Protein AF-A0A9W6YWE7-F1 (afdb_monomer)

Structure (mmCIF, N/CA/C/O backbone):
data_AF-A0A9W6YWE7-F1
#
_entry.id   AF-A0A9W6YWE7-F1
#
loop_
_atom_site.group_PDB
_atom_site.id
_atom_site.type_symbol
_atom_site.label_atom_id
_atom_site.label_alt_id
_atom_site.label_comp_id
_atom_site.label_asym_id
_atom_site.label_entity_id
_atom_site.label_seq_id
_atom_site.pdbx_PDB_ins_code
_atom_site.Cartn_x
_atom_site.Cartn_y
_atom_site.Cartn_z
_atom_site.occupancy
_atom_site.B_iso_or_equiv
_atom_site.auth_seq_id
_atom_site.auth_comp_id
_atom_site.auth_asym_id
_atom_site.auth_atom_id
_atom_site.pdbx_PDB_model_num
ATOM 1 N N . MET A 1 1 ? -13.404 4.270 1.168 1.00 91.50 1 MET A N 1
ATOM 2 C CA . MET A 1 1 ? -12.870 4.336 -0.218 1.00 91.50 1 MET A CA 1
ATOM 3 C C . MET A 1 1 ? -12.360 2.959 -0.625 1.00 91.50 1 MET A C 1
ATOM 5 O O . MET A 1 1 ? -11.810 2.284 0.236 1.00 91.50 1 MET A O 1
ATOM 9 N N . THR A 1 2 ? -12.502 2.558 -1.893 1.00 96.75 2 THR A N 1
ATOM 10 C CA . THR A 1 2 ? -11.952 1.291 -2.415 1.00 96.75 2 THR A CA 1
ATOM 11 C C . THR A 1 2 ? -11.005 1.559 -3.587 1.00 96.75 2 THR A C 1
ATOM 13 O O . THR A 1 2 ? -11.398 2.253 -4.518 1.00 96.75 2 THR A O 1
ATOM 16 N N . MET A 1 3 ? -9.791 1.003 -3.559 1.00 97.12 3 MET A N 1
ATOM 17 C CA . MET A 1 3 ? -8.792 1.067 -4.636 1.00 97.12 3 MET A CA 1
ATOM 18 C C . MET A 1 3 ? -8.425 -0.351 -5.059 1.00 97.12 3 MET A C 1
ATOM 20 O O . MET A 1 3 ? -7.930 -1.126 -4.239 1.00 97.12 3 MET A O 1
ATOM 24 N N . LYS A 1 4 ? -8.682 -0.702 -6.320 1.00 97.12 4 LYS A N 1
ATOM 25 C CA . LYS A 1 4 ? -8.447 -2.060 -6.807 1.00 97.12 4 LYS A CA 1
ATOM 26 C C . LYS A 1 4 ? -7.905 -2.092 -8.224 1.00 97.12 4 LYS A C 1
ATOM 28 O O . LYS A 1 4 ? -8.388 -1.332 -9.060 1.00 97.12 4 LYS A O 1
ATOM 33 N N . ARG A 1 5 ? -7.009 -3.046 -8.503 1.00 96.88 5 ARG A N 1
ATOM 34 C CA . ARG A 1 5 ? -6.533 -3.373 -9.863 1.00 96.88 5 ARG A CA 1
ATOM 35 C C . ARG A 1 5 ? -5.928 -2.175 -10.599 1.00 96.88 5 ARG A C 1
ATOM 37 O O . ARG A 1 5 ? -6.057 -2.066 -11.813 1.00 96.88 5 ARG A O 1
ATOM 44 N N . LEU A 1 6 ? -5.289 -1.277 -9.852 1.00 97.12 6 LEU A N 1
ATOM 45 C CA . LEU A 1 6 ? -4.555 -0.138 -10.393 1.00 97.12 6 LEU A CA 1
ATOM 46 C C . LEU A 1 6 ? -3.094 -0.518 -10.647 1.00 97.12 6 LEU A C 1
ATOM 48 O O . LEU A 1 6 ? -2.512 -1.278 -9.869 1.00 97.12 6 LEU A O 1
ATOM 52 N N . HIS A 1 7 ? -2.510 0.056 -11.699 1.00 97.50 7 HIS A N 1
ATOM 53 C CA . HIS A 1 7 ? -1.078 -0.013 -11.983 1.00 97.50 7 HIS A CA 1
ATOM 54 C C . HIS A 1 7 ? -0.408 1.298 -11.555 1.00 97.50 7 HIS A C 1
ATOM 56 O O . HIS A 1 7 ? -0.641 2.341 -12.163 1.00 97.50 7 HIS A O 1
ATOM 62 N N . TRP A 1 8 ? 0.419 1.250 -10.515 1.00 97.56 8 TRP A N 1
ATOM 63 C CA . TRP A 1 8 ? 1.227 2.378 -10.057 1.00 97.56 8 TRP A CA 1
ATOM 64 C C . TRP A 1 8 ? 2.642 2.232 -10.603 1.00 97.56 8 TRP A C 1
ATOM 66 O O . TRP A 1 8 ? 3.488 1.640 -9.944 1.00 97.56 8 TRP A O 1
ATOM 76 N N . LEU A 1 9 ? 2.877 2.742 -11.813 1.00 97.56 9 LEU A N 1
ATOM 77 C CA . LEU A 1 9 ? 4.155 2.607 -12.512 1.00 97.56 9 LEU A CA 1
ATOM 78 C C . LEU A 1 9 ? 4.961 3.908 -12.461 1.00 97.56 9 LEU A C 1
ATOM 80 O O . LEU A 1 9 ? 4.487 4.936 -12.940 1.00 97.56 9 LEU A O 1
ATOM 84 N N . ASN A 1 10 ? 6.189 3.848 -11.937 1.00 97.75 10 ASN A N 1
ATOM 85 C CA . ASN A 1 10 ? 7.136 4.975 -11.892 1.00 97.75 10 ASN A CA 1
ATOM 86 C C . ASN A 1 10 ? 6.556 6.234 -11.216 1.00 97.75 10 ASN A C 1
ATOM 88 O O . ASN A 1 10 ? 6.818 7.370 -11.617 1.00 97.75 10 ASN A O 1
ATOM 92 N N . VAL A 1 11 ? 5.748 6.031 -10.173 1.00 96.31 11 VAL A N 1
ATOM 93 C CA . VAL A 1 11 ? 5.166 7.103 -9.359 1.00 96.31 11 VAL A CA 1
ATOM 94 C C . VAL A 1 11 ? 5.965 7.227 -8.070 1.00 96.31 11 VAL A C 1
ATOM 96 O O . VAL A 1 11 ? 6.257 6.233 -7.424 1.00 96.31 11 VAL A O 1
ATOM 99 N N . ASN A 1 12 ? 6.295 8.444 -7.635 1.00 96.81 12 ASN A N 1
ATOM 100 C CA . ASN A 1 12 ? 7.120 8.607 -6.435 1.00 96.81 12 ASN A CA 1
ATOM 101 C C . ASN A 1 12 ? 6.375 8.265 -5.131 1.00 96.81 12 ASN A C 1
ATOM 103 O O . ASN A 1 12 ? 6.925 7.595 -4.260 1.00 96.81 12 ASN A O 1
ATOM 107 N N . SER A 1 13 ? 5.144 8.764 -4.950 1.00 97.38 13 SER A N 1
ATOM 108 C CA . SER A 1 13 ? 4.456 8.654 -3.657 1.00 97.38 13 SER A CA 1
ATOM 109 C C . SER A 1 13 ? 2.928 8.738 -3.730 1.00 97.38 13 SER A C 1
ATOM 111 O O . SER A 1 13 ? 2.373 9.150 -4.746 1.00 97.38 13 SER A O 1
ATOM 113 N N . ARG A 1 14 ? 2.262 8.435 -2.602 1.00 97.06 14 ARG A N 1
ATOM 114 C CA . ARG A 1 14 ? 0.816 8.632 -2.349 1.00 97.06 14 ARG A CA 1
ATOM 115 C C . ARG A 1 14 ? -0.096 7.702 -3.151 1.00 97.06 14 ARG A C 1
ATOM 117 O O . ARG A 1 14 ? -1.082 8.157 -3.727 1.00 97.06 14 ARG A O 1
ATOM 124 N N . GLY A 1 15 ? 0.164 6.401 -3.092 1.00 96.38 15 GLY A N 1
ATOM 125 C CA . GLY A 1 15 ? -0.626 5.379 -3.776 1.00 96.38 15 GLY A CA 1
ATOM 126 C C . GLY A 1 15 ? -1.521 4.514 -2.878 1.00 96.38 15 GLY A C 1
ATOM 127 O O . GLY A 1 15 ? -1.616 3.329 -3.176 1.00 96.38 15 GLY A O 1
ATOM 128 N N . PRO A 1 16 ? -2.194 4.980 -1.801 1.00 97.50 16 PRO A N 1
ATOM 129 C CA . PRO A 1 16 ? -2.581 6.355 -1.463 1.00 97.50 16 PRO A CA 1
ATOM 130 C C . PRO A 1 16 ? -1.828 6.982 -0.273 1.00 97.50 16 PRO A C 1
ATOM 132 O O . PRO A 1 16 ? -1.094 6.327 0.462 1.00 97.50 16 PRO A O 1
ATOM 135 N N . SER A 1 17 ? -2.122 8.262 -0.006 1.00 97.44 17 SER A N 1
ATOM 136 C CA . SER A 1 17 ? -1.966 8.862 1.327 1.00 97.44 17 SER A CA 1
ATOM 137 C C . SER A 1 17 ? -3.326 8.993 2.019 1.00 97.44 17 SER A C 1
ATOM 139 O O . SER A 1 17 ? -3.983 10.035 1.941 1.00 97.44 17 SER A O 1
ATOM 141 N N . LEU A 1 18 ? -3.755 7.913 2.673 1.00 98.00 18 LEU A N 1
ATOM 142 C CA . LEU A 1 18 ? -5.060 7.804 3.314 1.00 98.00 18 LEU A CA 1
ATOM 143 C C . LEU A 1 18 ? -5.066 8.537 4.661 1.00 98.00 18 LEU A C 1
ATOM 145 O O . LEU A 1 18 ? -4.197 8.325 5.507 1.00 98.00 18 LEU A O 1
ATOM 149 N N . ARG A 1 19 ? -6.067 9.397 4.853 1.00 97.94 19 ARG A N 1
ATOM 150 C CA . ARG A 1 19 ? -6.329 10.126 6.097 1.00 97.94 19 ARG A CA 1
ATOM 151 C C . ARG A 1 19 ? -7.779 9.923 6.485 1.00 97.94 19 ARG A C 1
ATOM 153 O O . ARG A 1 19 ? -8.634 10.046 5.611 1.00 97.94 19 ARG A O 1
ATOM 160 N N . PHE A 1 20 ? -8.024 9.705 7.775 1.00 96.31 20 PHE A N 1
ATOM 161 C CA . PHE A 1 20 ? -9.352 9.468 8.339 1.00 96.31 20 PHE A CA 1
ATOM 162 C C . PHE A 1 20 ? -10.114 8.288 7.686 1.00 96.31 20 PHE A C 1
ATOM 164 O O . PHE A 1 20 ? -9.738 7.752 6.643 1.00 96.31 20 PHE A O 1
ATOM 171 N N . GLY A 1 21 ? -11.206 7.857 8.320 1.00 95.69 21 GLY A N 1
ATOM 172 C CA . GLY A 1 21 ? -12.116 6.852 7.759 1.00 95.69 21 GLY A CA 1
ATOM 173 C C . GLY A 1 21 ? -11.492 5.476 7.480 1.00 95.69 21 GLY A C 1
ATOM 174 O O . GLY A 1 21 ? -10.488 5.079 8.078 1.00 95.69 21 GLY A O 1
ATOM 175 N N . THR A 1 22 ? -12.138 4.727 6.577 1.00 97.12 22 THR A N 1
ATOM 176 C CA . THR A 1 22 ? -11.758 3.348 6.229 1.00 97.12 22 THR A CA 1
ATOM 177 C C . THR A 1 22 ? -11.519 3.168 4.728 1.00 97.12 22 THR A C 1
ATOM 179 O O . THR A 1 22 ? -12.341 3.551 3.882 1.00 97.12 22 THR A O 1
ATOM 182 N N . GLY A 1 23 ? -10.372 2.575 4.397 1.00 97.56 23 GLY A N 1
ATOM 183 C CA . GLY A 1 23 ? -9.973 2.199 3.043 1.00 97.56 23 GLY A CA 1
ATOM 184 C C . GLY A 1 23 ? -10.009 0.688 2.814 1.00 97.56 23 GLY A C 1
ATOM 185 O O . GLY A 1 23 ? -9.794 -0.088 3.739 1.00 97.56 23 GLY A O 1
ATOM 186 N N . HIS A 1 24 ? -10.234 0.271 1.573 1.00 98.38 24 HIS A N 1
ATOM 187 C CA . HIS A 1 24 ? -9.959 -1.090 1.120 1.00 98.38 24 HIS A CA 1
ATOM 188 C C . HIS A 1 24 ? -9.086 -1.024 -0.133 1.00 98.38 24 HIS A C 1
ATOM 190 O O . HIS A 1 24 ? -9.493 -0.446 -1.140 1.00 98.38 24 HIS A O 1
ATOM 196 N N . ILE A 1 25 ? -7.868 -1.547 -0.047 1.00 98.56 25 ILE A N 1
ATOM 197 C CA . ILE A 1 25 ? -6.830 -1.432 -1.070 1.00 98.56 25 ILE A CA 1
ATOM 198 C C . ILE A 1 25 ? -6.411 -2.850 -1.442 1.00 98.56 25 ILE A C 1
ATOM 200 O O . ILE A 1 25 ? -5.749 -3.510 -0.646 1.00 98.56 25 ILE A O 1
ATOM 204 N N . TYR A 1 26 ? -6.812 -3.342 -2.614 1.00 98.56 26 TYR A N 1
ATOM 205 C CA . TYR A 1 26 ? -6.556 -4.739 -2.967 1.00 98.56 26 TYR A CA 1
ATOM 206 C C . TYR A 1 26 ? -6.242 -4.996 -4.435 1.00 98.56 26 TYR A C 1
ATOM 208 O O . TYR A 1 26 ? -6.744 -4.309 -5.323 1.00 98.56 26 TYR A O 1
ATOM 216 N N . ASN A 1 27 ? -5.441 -6.029 -4.706 1.00 98.69 27 ASN A N 1
ATOM 217 C CA . ASN A 1 27 ? -5.018 -6.406 -6.059 1.00 98.69 27 ASN A CA 1
ATOM 218 C C . ASN A 1 27 ? -4.464 -5.244 -6.897 1.00 98.69 27 ASN A C 1
ATOM 220 O O . ASN A 1 27 ? -4.679 -5.210 -8.106 1.00 98.69 27 ASN A O 1
ATOM 224 N N . ASN A 1 28 ? -3.789 -4.275 -6.279 1.00 98.56 28 ASN A N 1
ATOM 225 C CA . ASN A 1 28 ? -3.046 -3.241 -6.997 1.00 98.56 28 ASN A CA 1
ATOM 226 C C . ASN A 1 28 ? -1.608 -3.707 -7.240 1.00 98.56 28 ASN A C 1
ATOM 228 O O . ASN A 1 28 ? -1.068 -4.495 -6.462 1.00 98.56 28 ASN A O 1
ATOM 232 N N . TYR A 1 29 ? -0.997 -3.199 -8.306 1.00 98.56 29 TYR A N 1
ATOM 233 C CA . TYR A 1 29 ? 0.389 -3.477 -8.659 1.00 98.56 29 TYR A CA 1
ATOM 234 C C . TYR A 1 29 ? 1.214 -2.190 -8.563 1.00 98.56 29 TYR A C 1
ATOM 236 O O . TYR A 1 29 ? 0.964 -1.236 -9.301 1.00 98.56 29 TYR A O 1
ATOM 244 N N . TYR A 1 30 ? 2.155 -2.163 -7.623 1.00 98.62 30 TYR A N 1
ATOM 245 C CA . TYR A 1 30 ? 3.090 -1.072 -7.368 1.00 98.62 30 TYR A CA 1
ATOM 246 C C . TYR A 1 30 ? 4.442 -1.408 -7.996 1.00 98.62 30 TYR A C 1
ATOM 248 O O . TYR A 1 30 ? 5.151 -2.286 -7.509 1.00 98.62 30 TYR A O 1
ATOM 256 N N . ASP A 1 31 ? 4.786 -0.725 -9.084 1.00 98.31 31 ASP A N 1
ATOM 257 C CA . ASP A 1 31 ? 5.966 -0.993 -9.906 1.00 98.31 31 ASP A CA 1
ATOM 258 C C . ASP A 1 31 ? 6.870 0.246 -9.930 1.00 98.31 31 ASP A C 1
ATOM 260 O O . ASP A 1 31 ? 6.520 1.283 -10.498 1.00 98.31 31 ASP A O 1
ATOM 264 N N . ASN A 1 32 ? 8.029 0.151 -9.271 1.00 98.19 32 ASN A N 1
ATOM 265 C CA . ASN A 1 32 ? 8.967 1.263 -9.067 1.00 98.19 32 ASN A CA 1
ATOM 266 C C . ASN A 1 32 ? 8.351 2.474 -8.337 1.00 98.19 32 ASN A C 1
ATOM 268 O O . ASN A 1 32 ? 8.422 3.608 -8.820 1.00 98.19 32 ASN A O 1
ATOM 272 N N . MET A 1 33 ? 7.753 2.248 -7.160 1.00 98.06 33 MET A N 1
ATOM 273 C CA . MET A 1 33 ? 7.152 3.305 -6.338 1.00 98.06 33 MET A CA 1
ATOM 274 C C . MET A 1 33 ? 7.792 3.422 -4.949 1.00 98.06 33 MET A C 1
ATOM 276 O O . MET A 1 33 ? 7.666 2.539 -4.102 1.00 98.06 33 MET A O 1
ATOM 280 N N . ASN A 1 34 ? 8.447 4.552 -4.675 1.00 96.94 34 ASN A N 1
ATOM 281 C CA . ASN A 1 34 ? 9.219 4.729 -3.443 1.00 96.94 34 ASN A CA 1
ATOM 282 C C . ASN A 1 34 ? 8.326 4.746 -2.18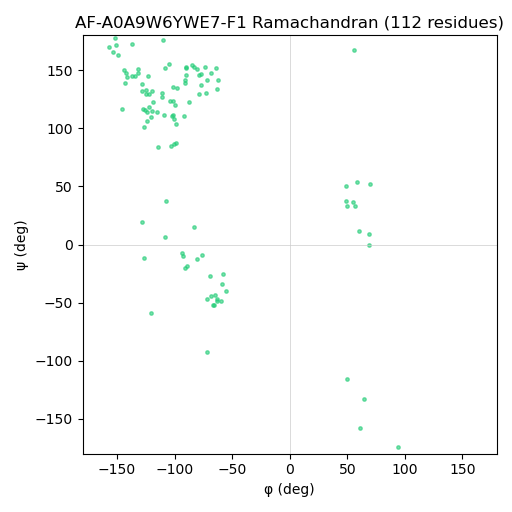5 1.00 96.94 34 ASN A C 1
ATOM 284 O O . ASN A 1 34 ? 8.530 3.955 -1.268 1.00 96.94 34 ASN A O 1
ATOM 288 N N . ASP A 1 35 ? 7.289 5.588 -2.165 1.00 98.06 35 ASP A N 1
ATOM 289 C CA . ASP A 1 35 ? 6.374 5.765 -1.029 1.00 98.06 35 ASP A CA 1
ATOM 290 C C . ASP A 1 35 ? 4.947 5.305 -1.393 1.00 98.06 35 ASP A C 1
ATOM 292 O O . ASP A 1 35 ? 4.092 6.114 -1.764 1.00 98.06 35 ASP A O 1
ATOM 296 N N . CYS A 1 36 ? 4.673 4.002 -1.280 1.00 98.38 36 CYS A N 1
ATOM 297 C CA . CYS A 1 36 ? 3.434 3.391 -1.765 1.00 98.38 36 CYS A CA 1
ATOM 298 C C . CYS A 1 36 ? 2.208 3.759 -0.903 1.00 98.38 36 CYS A C 1
ATOM 300 O O . CYS A 1 36 ? 1.551 4.775 -1.153 1.00 98.38 36 CYS A O 1
ATOM 302 N N . ILE A 1 37 ? 1.871 2.945 0.106 1.00 98.62 37 ILE A N 1
ATOM 303 C CA . ILE A 1 37 ? 0.645 3.097 0.902 1.00 98.62 37 ILE A CA 1
ATOM 304 C C . ILE A 1 37 ? 0.972 3.738 2.249 1.00 98.62 37 ILE A C 1
ATOM 306 O O . ILE A 1 37 ? 1.546 3.103 3.132 1.00 98.62 37 ILE A O 1
ATOM 310 N N . ASN A 1 38 ? 0.535 4.983 2.431 1.00 98.50 38 ASN A N 1
ATOM 311 C CA . ASN A 1 38 ? 0.650 5.704 3.696 1.00 98.50 38 ASN A CA 1
ATOM 312 C C . ASN A 1 38 ? -0.726 5.855 4.349 1.00 98.50 38 ASN A C 1
ATOM 314 O O . ASN A 1 38 ? -1.564 6.617 3.858 1.00 98.50 38 ASN A O 1
ATOM 318 N N . ILE A 1 39 ? -0.947 5.166 5.465 1.00 98.38 39 ILE A N 1
ATOM 319 C CA . ILE A 1 39 ? -2.164 5.285 6.273 1.00 98.38 39 ILE A CA 1
ATOM 320 C C . ILE A 1 39 ? -1.834 6.156 7.475 1.00 98.38 39 ILE A C 1
ATOM 322 O O . ILE A 1 39 ? -0.915 5.859 8.232 1.00 98.38 39 ILE A O 1
ATOM 326 N N . ARG A 1 40 ? -2.572 7.242 7.673 1.00 97.81 40 ARG A N 1
ATOM 327 C CA . ARG A 1 40 ? -2.265 8.217 8.723 1.00 97.81 40 ARG A CA 1
ATOM 328 C C . ARG A 1 40 ? -3.509 8.939 9.212 1.00 97.81 40 ARG A C 1
ATOM 330 O O . ARG A 1 40 ? -4.609 8.715 8.706 1.00 97.81 40 ARG A O 1
ATOM 337 N N . LYS A 1 41 ? -3.341 9.817 10.198 1.00 97.62 41 LYS A N 1
ATOM 338 C CA . LYS A 1 41 ? -4.430 10.573 10.833 1.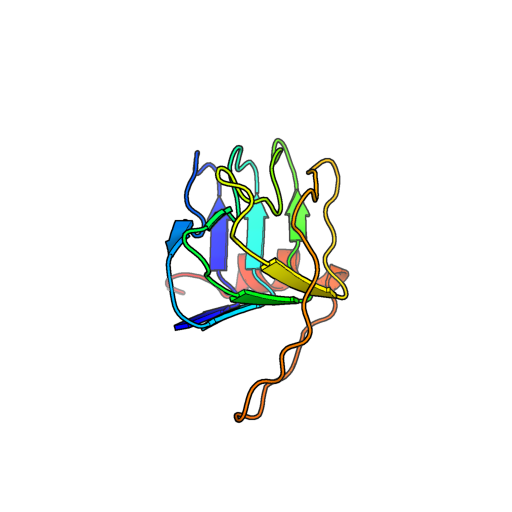00 97.62 41 LYS A CA 1
ATOM 339 C C . LYS A 1 41 ? -5.612 9.683 11.244 1.00 97.62 41 LYS A C 1
ATOM 341 O O . LYS A 1 41 ? -6.754 9.944 10.877 1.00 97.62 41 LYS A O 1
ATOM 346 N N . GLY A 1 42 ? -5.314 8.593 11.954 1.00 96.81 42 GLY A N 1
ATOM 347 C CA . GLY A 1 42 ? -6.308 7.662 12.503 1.00 96.81 42 GLY A CA 1
ATOM 348 C C . GLY A 1 42 ? -7.071 6.824 11.470 1.00 96.81 42 GLY A C 1
ATOM 349 O O . GLY A 1 42 ? -8.034 6.147 11.830 1.00 96.81 42 GLY A O 1
ATOM 350 N N . ALA A 1 43 ? -6.674 6.858 10.193 1.00 98.31 43 ALA A N 1
ATOM 351 C CA . ALA A 1 43 ? -7.266 6.006 9.172 1.00 98.31 43 ALA A CA 1
ATOM 352 C C . ALA A 1 43 ? -7.006 4.522 9.451 1.00 98.31 43 ALA A C 1
ATOM 354 O O . ALA A 1 43 ? -5.972 4.135 10.006 1.00 98.31 43 ALA A O 1
ATOM 355 N N . LYS A 1 44 ? -7.931 3.685 8.982 1.00 98.19 44 LYS A N 1
ATOM 356 C CA . LYS A 1 44 ? -7.755 2.234 8.947 1.00 98.19 44 LYS A CA 1
ATOM 357 C C . LYS A 1 44 ? -7.918 1.718 7.525 1.00 98.19 44 LYS A C 1
ATOM 359 O O . LYS A 1 44 ? -8.755 2.236 6.787 1.00 98.19 44 LYS A O 1
ATOM 364 N N . ALA A 1 45 ? -7.168 0.696 7.132 1.00 98.38 45 ALA A N 1
ATOM 365 C CA . ALA A 1 45 ? -7.392 0.060 5.838 1.00 98.38 45 ALA A CA 1
ATOM 366 C C . ALA A 1 45 ? -7.325 -1.462 5.891 1.00 98.38 45 ALA A C 1
ATOM 368 O O . ALA A 1 45 ? -6.530 -2.037 6.627 1.00 98.38 45 ALA A O 1
ATOM 369 N N . LEU A 1 46 ? -8.152 -2.098 5.071 1.00 98.44 46 LEU A N 1
ATOM 370 C CA . LEU A 1 46 ? -7.958 -3.481 4.665 1.00 98.44 46 LEU A CA 1
ATOM 371 C C . LEU A 1 46 ? -7.044 -3.461 3.429 1.00 98.44 46 LEU A C 1
ATOM 373 O O . LEU A 1 46 ? -7.337 -2.742 2.471 1.00 98.44 46 LEU A O 1
ATOM 377 N N . VAL A 1 47 ? -5.902 -4.147 3.484 1.00 98.56 47 VAL A N 1
ATOM 378 C CA . VAL A 1 47 ? -4.853 -4.111 2.452 1.00 98.56 47 VAL A CA 1
ATOM 379 C C . VAL A 1 47 ? -4.540 -5.538 2.013 1.00 98.56 47 VAL A C 1
ATOM 381 O O . VAL A 1 47 ? -3.833 -6.252 2.722 1.00 98.56 47 VAL A O 1
ATOM 384 N N . GLU A 1 48 ? -5.074 -5.963 0.868 1.00 98.56 48 GLU A N 1
ATOM 385 C CA . GLU A 1 48 ? -5.117 -7.390 0.510 1.00 98.56 48 GLU A CA 1
ATOM 386 C C . GLU A 1 48 ? -4.561 -7.691 -0.879 1.00 98.56 48 GLU A C 1
ATOM 388 O O . GLU A 1 48 ? -4.945 -7.073 -1.871 1.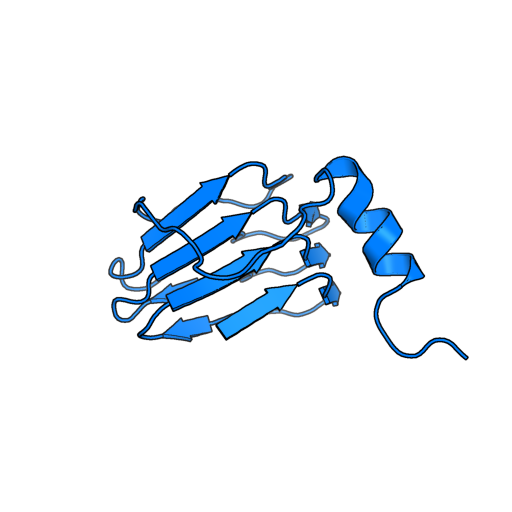00 98.56 48 GLU A O 1
ATOM 393 N N . ASN A 1 49 ? -3.697 -8.698 -0.974 1.00 98.62 49 ASN A N 1
ATOM 394 C CA . ASN A 1 49 ? -3.207 -9.241 -2.243 1.00 98.62 49 ASN A CA 1
ATOM 395 C C . ASN A 1 49 ? -2.703 -8.172 -3.230 1.00 98.62 49 ASN A C 1
ATOM 397 O O . ASN A 1 49 ? -2.949 -8.273 -4.431 1.00 98.62 49 ASN A O 1
ATOM 401 N N . ASN A 1 50 ? -2.052 -7.115 -2.741 1.00 98.81 50 ASN A N 1
ATOM 402 C CA . ASN A 1 50 ? -1.323 -6.162 -3.577 1.00 98.81 50 ASN A CA 1
ATOM 403 C C . ASN A 1 50 ? 0.093 -6.682 -3.837 1.00 98.81 50 ASN A C 1
ATOM 405 O O . ASN A 1 50 ? 0.630 -7.439 -3.029 1.00 98.81 50 ASN A O 1
ATOM 409 N N . VAL A 1 51 ? 0.693 -6.254 -4.943 1.00 98.75 51 VAL A N 1
ATOM 410 C CA . VAL A 1 51 ? 2.049 -6.650 -5.341 1.00 98.75 51 VAL A CA 1
ATOM 411 C C . VAL A 1 51 ? 2.934 -5.416 -5.422 1.00 98.75 51 VAL A C 1
ATOM 413 O O . VAL A 1 51 ? 2.544 -4.430 -6.045 1.00 98.75 51 VAL A O 1
ATOM 416 N N . PHE A 1 52 ? 4.118 -5.486 -4.821 1.00 98.69 52 PHE A N 1
ATOM 417 C CA . PHE A 1 52 ? 5.137 -4.442 -4.832 1.00 98.69 52 PHE A CA 1
ATOM 418 C C . PHE A 1 52 ? 6.406 -4.982 -5.498 1.00 98.69 52 PHE A C 1
ATOM 420 O O . PHE A 1 52 ? 6.971 -5.982 -5.064 1.00 98.69 52 PHE A O 1
ATOM 427 N N . ALA A 1 53 ? 6.859 -4.321 -6.560 1.00 98.19 53 ALA A N 1
ATOM 428 C CA . ALA A 1 53 ? 7.953 -4.788 -7.402 1.00 98.19 53 ALA A CA 1
ATOM 429 C C . ALA A 1 53 ? 8.928 -3.664 -7.780 1.00 98.19 53 ALA A C 1
ATOM 431 O O . ALA A 1 53 ? 8.705 -2.479 -7.499 1.00 98.19 53 ALA A O 1
ATOM 432 N N . GLY A 1 54 ? 10.031 -4.061 -8.419 1.00 97.00 54 GLY A N 1
ATOM 433 C CA . GLY A 1 54 ? 11.055 -3.143 -8.905 1.00 97.00 54 GLY A CA 1
ATOM 434 C C . GLY A 1 54 ? 11.758 -2.400 -7.768 1.00 97.00 54 GLY A C 1
ATOM 435 O O . GLY A 1 54 ? 12.161 -3.010 -6.777 1.00 97.00 54 GLY A O 1
ATOM 436 N N . SER A 1 55 ? 11.902 -1.082 -7.907 1.00 95.25 55 SER A N 1
ATOM 437 C CA . SER A 1 55 ? 12.504 -0.194 -6.901 1.00 95.25 55 SER A CA 1
ATOM 438 C C . SER A 1 55 ? 11.536 0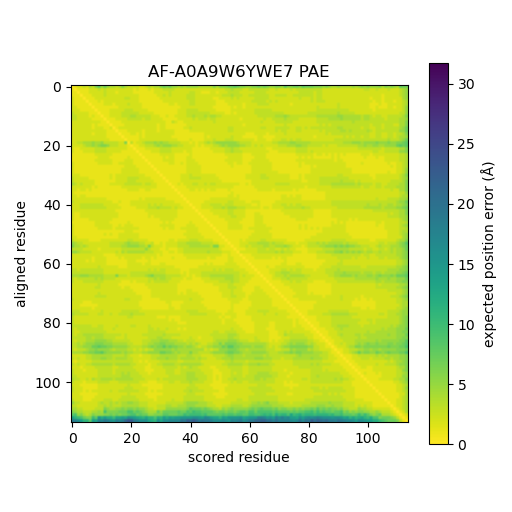.254 -5.796 1.00 95.25 55 SER A C 1
ATOM 440 O O . SER A 1 55 ? 11.834 1.200 -5.065 1.00 95.25 55 SER A O 1
ATOM 442 N N . SER A 1 56 ? 10.377 -0.400 -5.653 1.0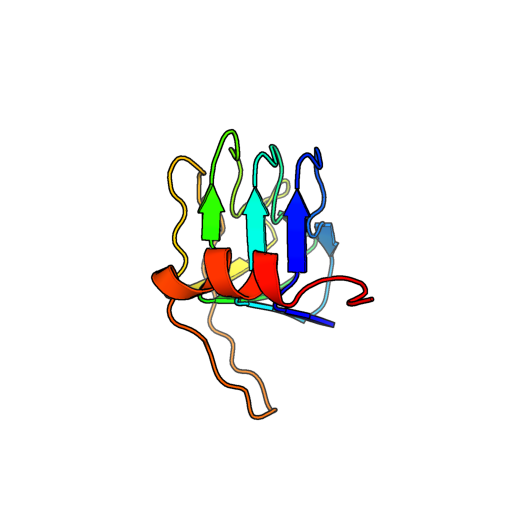0 97.38 56 SER A N 1
ATOM 443 C CA . SER A 1 56 ? 9.414 -0.043 -4.607 1.00 97.38 56 SER A CA 1
ATOM 444 C C . SER A 1 56 ? 9.990 -0.260 -3.204 1.00 97.38 56 SER A C 1
ATOM 446 O O . SER A 1 56 ? 10.576 -1.307 -2.934 1.00 97.38 56 SER A O 1
ATOM 448 N N . ALA A 1 57 ? 9.815 0.716 -2.304 1.00 96.38 57 ALA A N 1
ATOM 449 C CA . ALA A 1 57 ? 10.554 0.757 -1.034 1.00 96.38 57 ALA A CA 1
ATOM 450 C C . ALA A 1 57 ? 9.659 0.739 0.216 1.00 96.38 57 ALA A C 1
ATOM 452 O O . ALA A 1 57 ? 9.771 -0.158 1.052 1.00 96.38 57 ALA A O 1
ATOM 453 N N . LYS A 1 58 ? 8.751 1.706 0.382 1.00 98.12 58 LYS A N 1
ATOM 454 C CA . LYS A 1 58 ? 7.805 1.762 1.511 1.00 98.12 58 LYS A CA 1
ATOM 455 C C . LYS A 1 58 ? 6.443 1.263 1.058 1.00 98.12 58 LYS A C 1
ATOM 457 O O . LYS A 1 58 ? 5.599 2.051 0.633 1.00 98.12 58 LYS A O 1
ATOM 462 N N . GLY A 1 59 ? 6.245 -0.051 1.131 1.00 98.25 59 GLY A N 1
ATOM 463 C CA . GLY A 1 59 ? 5.035 -0.714 0.652 1.00 98.25 59 GLY A CA 1
ATOM 464 C C . GLY A 1 59 ? 3.804 -0.311 1.459 1.00 98.25 59 GLY A C 1
ATOM 465 O O . GLY A 1 59 ? 2.814 0.158 0.899 1.00 98.25 59 GLY A O 1
ATOM 466 N N . LEU A 1 60 ? 3.884 -0.430 2.786 1.00 98.69 60 LEU A N 1
ATOM 467 C CA . LEU A 1 60 ? 2.775 -0.125 3.690 1.00 98.69 60 LEU A CA 1
ATOM 468 C C . LEU A 1 60 ? 3.284 0.456 5.015 1.00 98.69 60 LEU A C 1
ATOM 470 O O . LEU A 1 60 ? 4.010 -0.205 5.752 1.00 98.69 60 LEU A O 1
ATOM 474 N N . TYR A 1 61 ? 2.921 1.704 5.319 1.00 98.62 61 TYR A N 1
ATOM 475 C CA . TYR A 1 61 ? 3.477 2.431 6.463 1.00 98.62 61 TYR A CA 1
ATOM 476 C C . TYR A 1 61 ? 2.532 3.508 7.018 1.00 98.62 61 TYR A C 1
ATOM 478 O O . TYR A 1 61 ? 1.558 3.906 6.375 1.00 98.62 61 TYR A O 1
ATOM 486 N N . SER A 1 62 ? 2.842 4.006 8.221 1.00 98.12 62 SER A N 1
ATOM 487 C CA . SER A 1 62 ? 2.224 5.205 8.797 1.00 98.12 62 SER A CA 1
ATOM 488 C C . SER A 1 62 ? 3.299 6.203 9.194 1.00 98.12 62 SER A C 1
ATOM 490 O O . SER A 1 62 ? 4.098 5.934 10.084 1.00 98.12 62 SER A O 1
ATOM 492 N N . VAL A 1 63 ? 3.313 7.372 8.551 1.00 97.44 63 VAL A N 1
ATOM 493 C CA . VAL A 1 63 ? 4.319 8.407 8.855 1.00 97.44 63 VAL A CA 1
ATOM 494 C C . VAL A 1 63 ? 4.131 9.046 10.235 1.00 97.44 63 VAL A C 1
ATOM 496 O O . VAL A 1 63 ? 5.093 9.531 10.812 1.00 97.44 63 VAL A O 1
ATOM 499 N N . ASP A 1 64 ? 2.903 9.071 10.758 1.00 96.81 64 ASP A N 1
ATOM 500 C CA . ASP A 1 64 ? 2.587 9.665 12.063 1.00 96.81 64 ASP A CA 1
ATOM 501 C C . ASP A 1 64 ? 2.256 8.619 13.138 1.00 96.81 64 ASP A C 1
ATOM 503 O O . ASP A 1 64 ? 1.836 8.980 14.232 1.00 96.81 64 ASP A O 1
ATOM 507 N N . GLY A 1 65 ? 2.409 7.328 12.822 1.00 96.62 65 GLY A N 1
ATOM 508 C CA . GLY A 1 65 ? 2.141 6.211 13.732 1.00 96.62 65 GLY A CA 1
ATOM 509 C C . GLY A 1 65 ? 0.665 5.998 14.087 1.00 96.62 65 GLY A C 1
ATOM 510 O O . GLY A 1 65 ? 0.343 5.080 14.837 1.00 96.62 65 GLY A O 1
ATOM 511 N N . THR A 1 66 ? -0.254 6.815 13.564 1.00 97.31 66 THR A N 1
ATOM 512 C CA . THR A 1 66 ? -1.676 6.748 13.944 1.00 97.31 66 THR A CA 1
ATOM 513 C C . THR A 1 66 ? -2.499 5.820 13.054 1.00 97.31 66 THR A C 1
ATOM 515 O O . THR A 1 66 ? -3.594 5.404 13.435 1.00 97.31 66 THR A O 1
ATOM 518 N N . GLY A 1 67 ? -2.007 5.523 11.849 1.00 97.94 67 GLY A N 1
ATOM 519 C CA . GLY A 1 67 ? -2.691 4.661 10.895 1.00 97.94 67 GLY A CA 1
ATOM 520 C C . GLY A 1 67 ? -2.525 3.183 11.221 1.00 97.94 67 GLY A C 1
ATOM 521 O O . GLY A 1 67 ? -1.467 2.755 11.683 1.00 97.94 67 GLY A O 1
ATOM 522 N N . LYS A 1 68 ? -3.562 2.390 10.939 1.00 98.44 68 LYS A N 1
ATOM 523 C CA . LYS A 1 68 ? -3.528 0.933 11.124 1.00 98.44 68 LYS A CA 1
ATOM 524 C C . LYS A 1 68 ? -4.037 0.192 9.892 1.00 98.44 68 LYS A C 1
ATOM 526 O O . LYS A 1 68 ? -4.911 0.697 9.188 1.00 98.44 68 LYS A O 1
ATOM 531 N N . ALA A 1 69 ? -3.548 -1.018 9.650 1.00 98.44 69 ALA A N 1
ATOM 532 C CA . ALA A 1 69 ? -4.055 -1.875 8.585 1.00 98.44 69 ALA A CA 1
ATOM 533 C C . ALA A 1 69 ? -4.333 -3.302 9.053 1.00 98.44 69 ALA A C 1
ATOM 535 O O . ALA A 1 69 ? -3.628 -3.840 9.901 1.00 98.44 69 ALA A O 1
ATOM 536 N N . GLN A 1 70 ? -5.339 -3.924 8.447 1.00 98.38 70 GLN A N 1
ATOM 537 C CA . GLN A 1 70 ? -5.391 -5.374 8.333 1.00 98.38 70 GLN A CA 1
ATOM 538 C C . GLN A 1 70 ? -4.733 -5.727 6.999 1.00 98.38 70 GLN A C 1
ATOM 540 O O . GLN A 1 70 ? -5.276 -5.382 5.952 1.00 98.38 70 GLN A O 1
ATOM 545 N N . ALA A 1 71 ? -3.552 -6.345 7.034 1.00 98.19 71 ALA A N 1
ATOM 546 C CA . ALA A 1 71 ? -2.802 -6.707 5.835 1.00 98.19 71 ALA A CA 1
ATOM 547 C C . ALA A 1 71 ? -2.772 -8.231 5.659 1.00 98.19 71 ALA A C 1
ATOM 549 O O . ALA A 1 71 ? -2.369 -8.942 6.577 1.00 98.19 71 ALA A O 1
ATOM 550 N N . SER A 1 72 ? -3.171 -8.726 4.488 1.00 98.00 72 SER A N 1
ATOM 551 C CA . SER A 1 72 ? -3.237 -10.162 4.177 1.00 98.00 72 SER A CA 1
ATOM 552 C C . SER A 1 72 ? -2.830 -10.429 2.725 1.00 98.00 72 SER A C 1
ATOM 554 O O . SER A 1 72 ? -3.156 -9.665 1.822 1.00 98.00 72 SER A O 1
ATOM 556 N N . GLY A 1 73 ? -2.059 -11.495 2.498 1.00 98.06 73 GLY A N 1
ATOM 557 C CA . GLY A 1 73 ? -1.735 -12.005 1.157 1.00 98.06 73 GLY A CA 1
ATOM 558 C C . GLY A 1 73 ? -0.991 -11.059 0.203 1.00 98.06 73 GLY A C 1
ATOM 559 O O . GLY A 1 73 ? -0.905 -11.365 -0.980 1.00 98.06 73 GLY A O 1
ATOM 560 N N . ASN A 1 74 ? -0.465 -9.921 0.670 1.00 98.44 74 ASN A N 1
ATOM 561 C CA . ASN A 1 74 ? 0.340 -9.019 -0.160 1.00 98.44 74 ASN A CA 1
ATOM 562 C C . ASN A 1 74 ? 1.719 -9.624 -0.453 1.00 98.44 74 ASN A C 1
ATOM 564 O O . ASN A 1 74 ? 2.346 -10.186 0.444 1.00 98.44 74 ASN A O 1
ATOM 568 N N . ASP A 1 75 ? 2.212 -9.424 -1.672 1.00 98.50 75 ASP A N 1
ATOM 569 C CA . ASP A 1 75 ? 3.598 -9.697 -2.044 1.00 98.50 75 ASP A CA 1
ATOM 570 C C . ASP A 1 75 ? 4.388 -8.389 -2.004 1.00 98.50 75 ASP A C 1
ATOM 572 O O . ASP A 1 75 ? 4.241 -7.535 -2.879 1.00 98.50 75 ASP A O 1
ATOM 576 N N . PHE A 1 76 ? 5.195 -8.208 -0.961 1.00 98.31 76 PHE A N 1
ATOM 577 C CA . PHE A 1 76 ? 5.979 -6.991 -0.776 1.00 98.31 76 PHE A CA 1
ATOM 578 C C . PHE A 1 76 ? 7.272 -6.958 -1.598 1.00 98.31 76 PHE A C 1
ATOM 580 O O . PHE A 1 76 ? 7.878 -5.892 -1.691 1.00 98.31 76 PHE A O 1
ATOM 587 N N . GLY A 1 77 ? 7.719 -8.072 -2.188 1.00 97.38 77 GLY A N 1
ATOM 588 C CA . GLY A 1 77 ? 9.033 -8.138 -2.823 1.00 97.38 77 GLY A CA 1
ATOM 589 C C . GLY A 1 77 ? 10.139 -7.601 -1.900 1.00 97.38 77 GLY A C 1
ATOM 590 O O . GLY A 1 77 ? 10.392 -8.151 -0.830 1.00 97.38 77 GLY A O 1
ATOM 591 N N . LYS A 1 78 ? 10.789 -6.500 -2.308 1.00 97.19 78 LYS A N 1
ATOM 592 C CA . LYS A 1 78 ? 11.808 -5.787 -1.507 1.00 97.19 78 LYS A CA 1
ATOM 593 C C . LYS A 1 78 ? 11.251 -4.628 -0.669 1.00 97.19 78 LYS A C 1
ATOM 595 O O . LYS A 1 78 ? 11.996 -4.026 0.104 1.00 97.19 78 LYS A O 1
ATOM 600 N N . ALA A 1 79 ? 9.979 -4.282 -0.837 1.00 98.25 79 ALA A N 1
ATOM 601 C CA . ALA A 1 79 ? 9.349 -3.199 -0.106 1.00 98.25 79 ALA A CA 1
ATOM 602 C C . ALA A 1 79 ? 9.087 -3.588 1.358 1.00 98.25 79 ALA A C 1
ATOM 604 O O . ALA A 1 79 ? 8.879 -4.743 1.714 1.00 98.25 79 ALA A O 1
ATOM 605 N N . SER A 1 80 ? 9.066 -2.583 2.222 1.00 98.31 80 SER A N 1
ATOM 606 C CA . SER A 1 80 ? 8.831 -2.726 3.656 1.00 98.31 80 SER A CA 1
ATOM 607 C C . SER A 1 80 ? 7.350 -2.621 4.027 1.00 98.31 80 SER A C 1
ATOM 609 O O . SER A 1 80 ? 6.566 -1.909 3.389 1.00 98.31 80 SER A O 1
ATOM 611 N N . ASN A 1 81 ? 6.994 -3.290 5.123 1.00 98.06 81 ASN A N 1
ATOM 612 C CA . ASN A 1 81 ? 5.727 -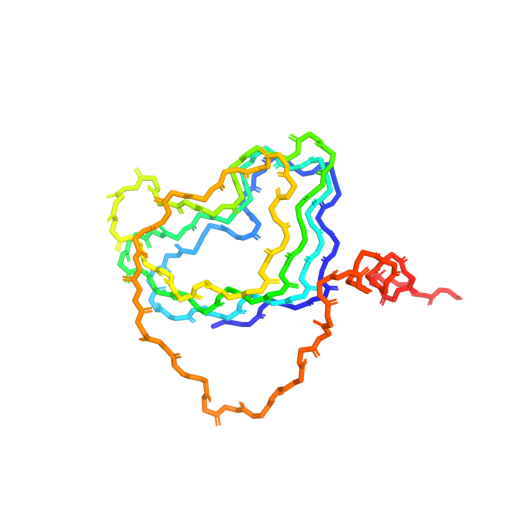3.126 5.821 1.00 98.06 81 ASN A CA 1
ATOM 613 C C . ASN A 1 81 ? 6.000 -2.778 7.291 1.00 98.06 81 ASN A C 1
ATOM 615 O O . ASN A 1 81 ? 6.542 -3.597 8.028 1.00 98.06 81 ASN A O 1
ATOM 619 N N . SER A 1 82 ? 5.630 -1.571 7.710 1.00 97.62 82 SER A N 1
ATOM 620 C CA . SER A 1 82 ? 5.845 -1.054 9.069 1.00 97.62 82 SER A CA 1
ATOM 621 C C . SER A 1 82 ? 4.568 -0.495 9.704 1.00 97.62 82 SER A C 1
ATOM 623 O O . SER A 1 82 ? 4.620 0.296 10.646 1.00 97.62 82 SER A O 1
ATOM 625 N N . ILE A 1 83 ? 3.398 -0.872 9.183 1.00 98.00 83 ILE A N 1
ATOM 626 C CA . ILE A 1 83 ? 2.110 -0.406 9.703 1.00 98.00 83 ILE A CA 1
ATOM 627 C C . ILE A 1 83 ? 1.713 -1.130 10.996 1.00 98.00 83 ILE A C 1
ATOM 629 O O . ILE A 1 83 ? 1.947 -2.327 11.157 1.00 98.00 83 ILE A O 1
ATOM 633 N N . GLY A 1 84 ? 1.024 -0.425 11.897 1.00 97.75 84 GLY A N 1
ATOM 634 C CA . GLY A 1 84 ? 0.335 -1.063 13.019 1.00 97.75 84 GLY A CA 1
ATOM 635 C C . GLY A 1 84 ? -0.856 -1.910 12.554 1.00 97.75 84 GLY A C 1
ATOM 636 O O . GLY A 1 84 ? -1.538 -1.563 11.587 1.00 97.75 84 GLY A O 1
ATOM 637 N N . SER A 1 85 ? -1.148 -3.001 13.260 1.00 97.38 85 SER A N 1
ATOM 638 C CA . SER A 1 85 ? -2.243 -3.910 12.905 1.00 97.38 85 SER A CA 1
ATOM 639 C C . SER A 1 85 ? -3.615 -3.439 13.415 1.00 97.38 85 SER A C 1
ATOM 641 O O . SER A 1 85 ? -3.739 -2.730 14.418 1.00 97.38 85 SER A O 1
ATOM 643 N N . THR A 1 86 ? -4.683 -3.829 12.718 1.00 97.62 86 THR A N 1
ATOM 644 C CA . THR A 1 86 ? -6.079 -3.717 13.172 1.00 97.62 86 THR A CA 1
ATOM 645 C C . THR A 1 86 ? -6.927 -4.828 12.549 1.00 97.62 86 THR A C 1
ATOM 647 O O . THR A 1 86 ? -6.447 -5.526 11.660 1.00 97.62 86 THR A O 1
ATOM 650 N N . THR A 1 87 ? -8.180 -4.964 12.988 1.00 96.94 87 THR A N 1
ATOM 651 C CA . THR A 1 87 ? -9.161 -5.882 12.399 1.00 96.94 87 THR A CA 1
ATOM 652 C C . THR A 1 87 ? -10.248 -5.083 11.691 1.00 96.94 87 THR A C 1
ATOM 654 O O . THR A 1 87 ? -10.806 -4.142 12.262 1.00 96.94 87 THR A O 1
ATOM 657 N N . LEU A 1 88 ? -10.543 -5.441 10.446 1.00 94.81 88 LEU A N 1
ATOM 658 C CA . LEU A 1 88 ? -11.539 -4.801 9.597 1.00 94.81 88 LEU A CA 1
ATOM 659 C C . LEU A 1 88 ? -12.275 -5.839 8.750 1.00 94.81 88 LEU A C 1
ATOM 661 O O . LEU A 1 88 ? -11.699 -6.823 8.295 1.00 94.81 88 LEU A O 1
ATOM 665 N N . SER A 1 89 ? -13.548 -5.566 8.480 1.00 92.94 89 SER A N 1
ATOM 666 C CA . SER A 1 89 ? -14.357 -6.309 7.518 1.00 92.94 89 SER A CA 1
ATOM 667 C C . SER A 1 89 ? -15.132 -5.343 6.625 1.00 92.94 89 SER A C 1
ATOM 669 O O . SER A 1 89 ? -15.553 -4.263 7.053 1.00 92.94 89 SER A O 1
ATOM 671 N N . MET A 1 90 ? -15.306 -5.718 5.358 1.00 92.69 90 MET A N 1
ATOM 672 C CA . MET A 1 90 ? -16.057 -4.922 4.387 1.00 92.69 90 MET A CA 1
ATOM 673 C C . MET A 1 90 ? -17.481 -5.461 4.264 1.00 92.69 90 MET A C 1
ATOM 675 O O . MET A 1 90 ? -17.687 -6.663 4.143 1.00 92.69 90 MET A O 1
ATOM 679 N N . LYS A 1 91 ? -18.473 -4.565 4.260 1.00 92.88 91 LYS A N 1
ATOM 680 C CA . LYS A 1 91 ? -19.901 -4.933 4.179 1.00 92.88 91 LYS A CA 1
ATOM 681 C C . LYS A 1 91 ? -20.362 -5.353 2.777 1.00 92.88 91 LYS A C 1
ATOM 683 O O . LYS A 1 91 ? -21.491 -5.799 2.617 1.00 92.88 91 LYS A O 1
ATOM 688 N N . TYR A 1 92 ? -19.524 -5.171 1.761 1.00 95.44 92 TYR A N 1
ATOM 689 C CA . TYR A 1 92 ? -19.832 -5.534 0.381 1.00 95.44 92 TYR A CA 1
ATOM 690 C C . TYR A 1 92 ? -19.096 -6.810 -0.026 1.00 95.44 92 TYR A C 1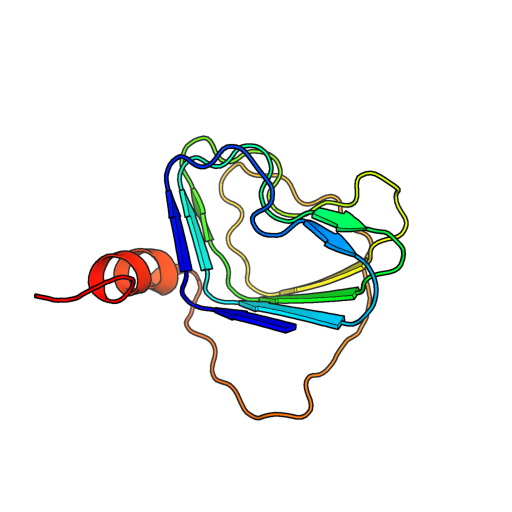
ATOM 692 O O . TYR A 1 92 ? -18.027 -7.117 0.498 1.00 95.44 92 TYR A O 1
ATOM 700 N N . LYS A 1 93 ? -19.646 -7.524 -1.011 1.00 96.25 93 LYS A N 1
ATOM 701 C CA . LYS A 1 93 ? -19.009 -8.708 -1.597 1.00 96.25 93 LYS A CA 1
ATOM 702 C C . LYS A 1 93 ? -17.892 -8.299 -2.558 1.00 96.25 93 LYS A C 1
ATOM 704 O O . LYS A 1 93 ? -18.063 -7.382 -3.361 1.00 96.25 93 LYS A O 1
ATOM 709 N N . TYR A 1 94 ? -16.764 -8.992 -2.497 1.00 96.69 94 TYR A N 1
ATOM 710 C CA . TYR A 1 94 ? -15.643 -8.829 -3.419 1.00 96.69 94 TYR A CA 1
ATOM 711 C C . TYR A 1 94 ? -14.911 -10.158 -3.584 1.00 96.69 94 TYR A C 1
ATOM 713 O O . TYR A 1 94 ? -15.084 -11.080 -2.791 1.00 96.69 94 TYR A O 1
ATOM 721 N N . SER A 1 95 ? -14.103 -10.244 -4.635 1.00 96.44 95 SER A N 1
ATOM 722 C CA . SER A 1 95 ? -13.249 -11.391 -4.917 1.00 96.44 95 SER A CA 1
ATOM 723 C C . SER A 1 95 ? -11.811 -10.915 -5.060 1.00 96.44 95 SER A C 1
ATOM 725 O O . SER A 1 95 ? -11.546 -9.956 -5.800 1.00 96.44 95 SER A O 1
ATOM 727 N N . LEU A 1 96 ? -10.897 -11.614 -4.400 1.00 97.44 96 LEU A N 1
ATOM 728 C CA . LEU A 1 96 ? -9.469 -11.377 -4.523 1.00 97.44 96 LEU A CA 1
ATOM 729 C C . LEU A 1 96 ? -8.892 -12.256 -5.631 1.00 97.44 96 LEU A C 1
ATOM 731 O O . LEU A 1 96 ? -9.245 -13.425 -5.764 1.00 97.44 96 LEU A O 1
ATOM 735 N N . LYS A 1 97 ? -7.987 -11.688 -6.423 1.00 97.75 97 LYS A N 1
ATOM 736 C CA . LYS A 1 97 ? -7.026 -12.470 -7.206 1.00 97.75 97 LYS A CA 1
ATOM 737 C C . LYS A 1 97 ? -5.873 -12.895 -6.307 1.00 97.75 97 LYS A C 1
ATOM 739 O O . LYS A 1 97 ? -5.544 -12.163 -5.368 1.00 97.75 97 LYS A O 1
ATOM 744 N N . ASN A 1 98 ? -5.246 -14.027 -6.612 1.00 97.12 98 ASN A N 1
ATOM 745 C CA . ASN A 1 98 ? -3.992 -14.412 -5.970 1.00 97.12 98 ASN A CA 1
ATOM 746 C C . ASN A 1 98 ? -2.920 -13.372 -6.293 1.00 97.12 98 ASN A C 1
ATOM 748 O O . ASN A 1 98 ? -2.874 -12.883 -7.421 1.00 97.12 98 ASN A O 1
ATOM 752 N N . ALA A 1 99 ? -2.058 -13.045 -5.329 1.00 96.44 99 ALA A N 1
ATOM 753 C CA . ALA A 1 99 ? -1.024 -12.028 -5.521 1.00 96.44 99 ALA A CA 1
ATOM 754 C C . ALA A 1 99 ? -0.133 -12.320 -6.744 1.00 96.44 99 ALA A C 1
ATOM 756 O O . ALA A 1 99 ? 0.107 -11.415 -7.536 1.00 96.44 99 ALA A O 1
ATOM 757 N N . GLY A 1 100 ? 0.240 -13.584 -6.979 1.00 96.88 100 GLY A N 1
ATOM 758 C CA . GLY A 1 100 ? 1.036 -13.983 -8.150 1.00 96.88 100 GLY A CA 1
ATOM 759 C C . GLY A 1 100 ? 0.404 -13.643 -9.511 1.00 96.88 100 GLY A C 1
ATOM 760 O O . GLY A 1 100 ? 1.126 -13.402 -10.473 1.00 96.88 100 GLY A O 1
ATOM 761 N N . ASP A 1 101 ? -0.926 -13.531 -9.585 1.00 97.94 101 ASP A N 1
ATOM 762 C CA . ASP A 1 101 ? -1.654 -13.217 -10.824 1.00 97.94 101 ASP A CA 1
ATOM 763 C C . ASP A 1 101 ? -1.914 -11.712 -11.002 1.00 97.94 101 ASP A C 1
ATOM 765 O O . ASP A 1 101 ? -2.404 -11.271 -12.044 1.00 97.94 101 ASP A O 1
ATOM 769 N N . VAL A 1 102 ? -1.660 -10.896 -9.973 1.00 98.19 102 VAL A N 1
ATOM 770 C CA . VAL A 1 102 ? -2.052 -9.478 -9.974 1.00 98.19 102 VAL A CA 1
ATOM 771 C C . VAL A 1 102 ? -1.248 -8.677 -10.985 1.00 98.19 102 VAL A C 1
ATOM 773 O O . VAL A 1 102 ? -1.840 -7.891 -11.720 1.00 98.19 102 VAL A O 1
ATOM 776 N N . ALA A 1 103 ? 0.070 -8.873 -11.052 1.00 97.12 103 ALA A N 1
ATOM 777 C CA . ALA A 1 103 ? 0.931 -8.079 -11.926 1.00 97.12 103 ALA A CA 1
ATOM 778 C C . ALA A 1 103 ? 0.581 -8.276 -13.411 1.00 97.12 103 ALA A C 1
ATOM 780 O O . ALA A 1 103 ? 0.389 -7.298 -14.134 1.00 97.12 103 ALA A O 1
ATOM 781 N N . SER A 1 104 ? 0.446 -9.529 -13.859 1.00 97.25 104 SER A N 1
ATOM 782 C CA . SER A 1 104 ? 0.053 -9.852 -15.236 1.00 97.25 104 SER A CA 1
ATOM 783 C C . SER A 1 104 ? -1.354 -9.342 -15.540 1.00 97.25 104 SER A C 1
ATOM 785 O O . SER A 1 104 ? -1.559 -8.645 -16.532 1.00 97.25 104 SER A O 1
ATOM 787 N N . TYR A 1 105 ? -2.313 -9.595 -14.644 1.00 97.06 105 TYR A N 1
ATOM 788 C CA . TYR A 1 105 ? -3.686 -9.143 -14.831 1.00 97.06 105 TYR A CA 1
ATOM 789 C C . TYR A 1 105 ? -3.781 -7.620 -14.954 1.00 97.06 105 TYR A C 1
ATOM 791 O O . TYR A 1 105 ? -4.438 -7.118 -15.863 1.00 97.06 105 TYR A O 1
ATOM 799 N N . VAL A 1 106 ? -3.141 -6.876 -14.051 1.00 96.75 106 VAL A N 1
ATOM 800 C CA . VAL A 1 106 ? -3.190 -5.411 -14.050 1.00 96.75 106 VAL A CA 1
ATOM 801 C C . VAL A 1 106 ? -2.535 -4.843 -15.309 1.00 96.75 106 VAL A C 1
ATOM 803 O O . VAL A 1 106 ? -3.135 -3.979 -15.939 1.00 96.75 106 VAL A O 1
ATOM 806 N N . LYS A 1 107 ? -1.375 -5.361 -15.737 1.00 94.94 107 LYS A N 1
ATOM 807 C CA . LYS A 1 107 ? -0.714 -4.916 -16.979 1.00 94.94 107 LYS A CA 1
ATOM 808 C C . LYS A 1 107 ? -1.588 -5.105 -18.222 1.00 94.94 107 LYS A C 1
ATOM 810 O O . LYS A 1 107 ? -1.522 -4.277 -19.121 1.00 94.94 107 LYS A O 1
ATOM 815 N N . SER A 1 108 ? -2.406 -6.156 -18.265 1.00 95.12 108 SER A N 1
ATOM 816 C CA . SER A 1 108 ? -3.268 -6.447 -19.418 1.00 95.12 108 SER A CA 1
ATOM 817 C C . SER A 1 108 ? -4.650 -5.788 -19.372 1.00 95.12 108 SER A C 1
ATOM 819 O O . SER A 1 108 ? -5.311 -5.737 -20.401 1.00 95.12 108 SER A O 1
ATOM 821 N N . ASN A 1 109 ? -5.129 -5.344 -18.204 1.00 94.75 109 ASN A N 1
ATOM 822 C CA . ASN A 1 109 ? -6.533 -4.935 -18.028 1.00 94.75 109 ASN A CA 1
ATOM 823 C C . ASN A 1 109 ? -6.721 -3.529 -17.439 1.00 94.75 109 ASN A C 1
ATOM 825 O O . ASN A 1 109 ? -7.853 -3.051 -17.382 1.00 94.75 109 ASN A O 1
ATOM 829 N N . ALA A 1 110 ? -5.670 -2.890 -16.921 1.00 92.00 110 ALA A N 1
ATOM 830 C CA . ALA A 1 110 ? -5.766 -1.538 -16.380 1.00 92.00 110 ALA A CA 1
ATOM 831 C C . ALA A 1 110 ? -5.480 -0.487 -17.461 1.00 92.00 110 ALA A C 1
ATOM 833 O O . ALA A 1 110 ? -4.560 -0.643 -18.258 1.00 92.00 110 ALA A O 1
ATOM 834 N N . GLY A 1 111 ? -6.223 0.622 -17.425 1.00 89.12 111 GLY A N 1
ATOM 835 C CA . GLY A 1 111 ? -6.109 1.706 -18.403 1.00 89.12 111 GLY A CA 1
ATOM 836 C C . GLY A 1 111 ? -7.109 1.579 -19.552 1.00 89.12 111 GLY A C 1
ATOM 837 O O . GLY A 1 111 ? -8.005 0.736 -19.522 1.00 89.12 111 GLY A O 1
ATOM 838 N N . ALA A 1 112 ? -6.987 2.467 -20.538 1.00 85.31 112 ALA A N 1
ATOM 839 C CA . ALA A 1 112 ? -7.788 2.384 -21.752 1.00 85.31 112 ALA A CA 1
ATOM 840 C C . ALA A 1 112 ? -7.295 1.212 -22.608 1.00 85.31 112 ALA A C 1
ATOM 842 O O . ALA A 1 112 ? -6.098 1.090 -22.865 1.00 85.31 112 ALA A O 1
ATOM 843 N N . ILE A 1 113 ? -8.229 0.371 -23.041 1.00 75.81 113 ILE A N 1
AT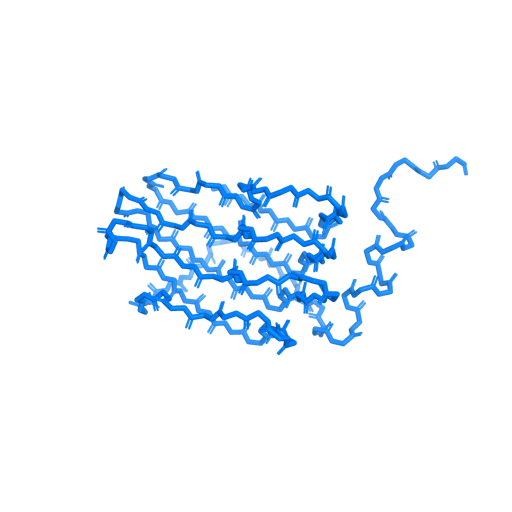OM 844 C CA . ILE A 1 113 ? -7.989 -0.671 -24.036 1.00 75.81 113 ILE A CA 1
ATOM 845 C C . ILE A 1 113 ? -8.518 -0.096 -25.350 1.00 75.81 113 ILE A C 1
ATOM 847 O O . ILE A 1 113 ? -9.680 0.315 -25.398 1.00 75.81 113 ILE A O 1
ATOM 851 N N . LEU A 1 114 ? -7.640 0.026 -26.345 1.00 61.00 114 LEU A N 1
ATOM 852 C CA . LEU A 1 114 ? -7.977 0.488 -27.694 1.00 61.00 114 LEU A CA 1
ATOM 853 C C . LEU A 1 114 ? -8.489 -0.672 -28.549 1.00 61.00 114 LEU A C 1
ATOM 855 O O . LEU A 1 114 ? -7.948 -1.791 -28.386 1.00 61.00 114 LEU A O 1
#

Nearest PDB structures (foldseek):
  7bbv-assembly2_B  TM=8.776E-01  e=3.148E-07  Verticillium dahliae VdLs.17
  3vmw-assembly1_A  TM=8.247E-01  e=7.952E-05  Bacillus sp. N16-5
  4hwv-assembly1_B  TM=6.172E-01  e=1.967E-03  Paracidovorax citrulli AAC00-1

Radius of gyration: 13.07 Å; Cα contacts (8 Å, |Δi|>4): 317; chains: 1; bounding box: 32×25×42 Å

Mean predicted aligned error: 2.57 Å

InterPro domains:
  IPR002022 Pectate lyase [PF00544] (6-111)
  IPR011050 Pectin lyase fold/virulence factor [SSF51126] (2-113)
  IPR012334 Pectin lyase fold [G3DSA:2.160.20.10] (1-114)

pLDDT: mean 96.64, std 4.36, range [61.0, 98.81]

Solvent-accessible surface area (backbone atoms only — not compara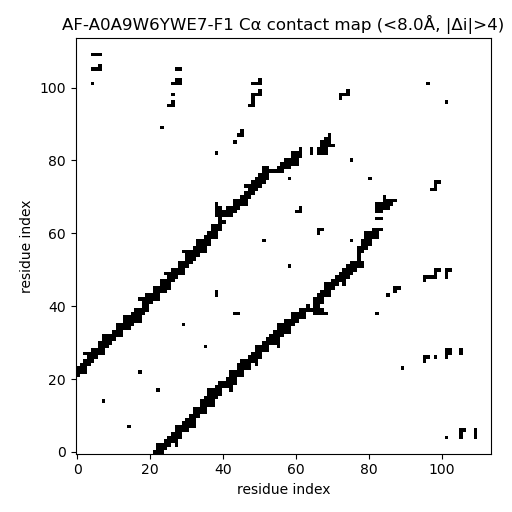ble to full-atom values): 6000 Å² total; per-residue (Å²): 91,80,47,64,43,44,71,42,67,72,41,66,62,55,73,41,68,44,61,45,66,59,38,37,42,29,33,28,29,34,35,37,17,43,40,25,30,33,30,17,71,61,9,37,29,40,37,33,16,26,33,33,35,83,67,18,40,38,46,33,34,29,93,76,70,48,9,28,31,31,74,45,69,54,40,40,73,80,23,41,75,70,50,45,76,50,89,78,86,73,97,67,92,84,84,83,62,59,31,90,54,26,56,63,48,25,72,74,66,44,76,89,81,131

Foldseek 3Di:
DEAELAEAACEAEDLPQAADEEYEYALYEAHQYAHHAEFENQYEYEHELYEHDDNYEAHAYYPHLNYEYDYYQYHQPNYDHDHHYDDDDDPDDDDHDHSVCSVVSSVVPPDDDD

Secondary structure (DSSP, 8-state):
-EEES-EEES--B-TTEEESSEEEEES-EEES-SEEEEEETT-EEEEES-EEETT--EEEE-TTS--EEEEES-B-TT-EE-PEE-----SS---PPPHHHHHHHHHHHSS---

Organism: Ambrosiozyma monospora (NCBI:txid43982)

Sequence (114 aa):
MTMKRLHWLNVNSRGPSLRFGTGHIYNNYYDNMNDCINIRKGAKALVENNVFAGSSAKGLYSVDGTGKAQASGNDFGKASNSIGSTTLSMKYKYSLKNAGDVASYVKSNAGAIL